Protein AF-A0AAV6UVE7-F1 (afdb_monomer_lite)

pLDDT: mean 79.38, std 14.78, range [48.28, 93.19]

Structure (mmCIF, N/CA/C/O backbone):
data_AF-A0AAV6UVE7-F1
#
_entry.id   AF-A0AAV6UVE7-F1
#
loop_
_atom_site.group_PDB
_atom_site.id
_atom_site.type_symbol
_atom_site.label_atom_id
_atom_site.label_alt_id
_atom_site.label_comp_id
_atom_site.label_asym_id
_atom_site.label_entity_id
_atom_site.label_seq_id
_atom_site.pdbx_PDB_ins_code
_atom_site.Cartn_x
_atom_site.Cartn_y
_atom_site.Cartn_z
_atom_site.occupancy
_atom_site.B_iso_or_equiv
_atom_site.auth_seq_id
_atom_site.auth_comp_id
_atom_site.auth_asym_id
_atom_site.auth_atom_id
_atom_site.pdbx_PDB_model_num
ATOM 1 N N . MET A 1 1 ? -8.876 -2.488 39.626 1.00 55.38 1 MET A N 1
ATOM 2 C CA . MET A 1 1 ? -9.334 -1.201 39.049 1.00 55.38 1 MET A CA 1
ATOM 3 C C . MET A 1 1 ? -8.259 -0.468 38.222 1.00 55.38 1 MET A C 1
ATOM 5 O O . MET A 1 1 ? -8.450 0.699 37.923 1.00 55.38 1 MET A O 1
ATOM 9 N N . LEU A 1 2 ? -7.154 -1.116 37.805 1.00 54.31 2 LEU A N 1
ATOM 10 C CA . LEU A 1 2 ? -6.112 -0.503 36.950 1.00 54.31 2 LEU A CA 1
ATOM 11 C C . LEU A 1 2 ? -5.851 -1.277 35.638 1.00 54.31 2 LEU A C 1
ATOM 13 O O . LEU A 1 2 ? -5.035 -0.847 34.833 1.00 54.31 2 LEU A O 1
ATOM 17 N N . CYS A 1 3 ? -6.548 -2.393 35.391 1.00 53.88 3 CYS A N 1
ATOM 18 C CA . CYS A 1 3 ? -6.351 -3.209 34.184 1.00 53.88 3 CYS A CA 1
ATOM 19 C C . CYS A 1 3 ? -7.164 -2.717 32.975 1.00 53.88 3 CYS A C 1
ATOM 21 O O . CYS A 1 3 ? -6.749 -2.938 31.842 1.00 53.88 3 CYS A O 1
ATOM 23 N N . ASP A 1 4 ? -8.267 -1.996 33.197 1.00 55.09 4 ASP A N 1
ATOM 24 C CA . ASP A 1 4 ? -9.145 -1.535 32.112 1.00 55.09 4 ASP A CA 1
ATOM 25 C C . ASP A 1 4 ? -8.664 -0.240 31.446 1.00 55.09 4 ASP A C 1
ATOM 27 O O . ASP A 1 4 ? -8.956 -0.001 30.278 1.00 55.09 4 ASP A O 1
ATOM 31 N N . PHE A 1 5 ? -7.876 0.589 32.140 1.00 54.91 5 PHE A N 1
ATOM 32 C CA . PHE A 1 5 ? -7.423 1.874 31.592 1.00 54.91 5 PHE A CA 1
ATOM 33 C C . PHE A 1 5 ? -6.433 1.689 30.429 1.00 54.91 5 PHE A C 1
ATOM 35 O O . PHE A 1 5 ? -6.482 2.413 29.439 1.00 54.91 5 PHE A O 1
ATOM 42 N N . VAL A 1 6 ? -5.599 0.646 30.492 1.00 55.12 6 VAL A N 1
ATOM 43 C CA . VAL A 1 6 ? -4.594 0.341 29.459 1.00 55.12 6 VAL A CA 1
ATOM 44 C C . VAL A 1 6 ? -5.241 -0.168 28.158 1.00 55.12 6 VAL A C 1
ATOM 46 O O . VAL A 1 6 ? -4.699 0.039 27.072 1.00 55.12 6 VAL A O 1
ATOM 49 N N . LEU A 1 7 ? -6.428 -0.784 28.233 1.00 55.78 7 LEU A N 1
ATOM 50 C CA . LEU A 1 7 ? -7.165 -1.261 27.055 1.00 55.78 7 LEU A CA 1
ATOM 51 C C . LEU A 1 7 ? -7.830 -0.113 26.272 1.00 55.78 7 LEU A C 1
ATOM 53 O O . LEU A 1 7 ? -7.920 -0.178 25.044 1.00 55.78 7 LEU A O 1
ATOM 57 N N . VAL A 1 8 ? -8.259 0.958 26.949 1.00 54.91 8 VAL A N 1
ATOM 58 C CA . VAL A 1 8 ? -9.015 2.066 26.331 1.00 54.91 8 VAL A CA 1
ATOM 59 C C . VAL A 1 8 ? -8.133 2.956 25.440 1.00 54.91 8 VAL A C 1
ATOM 61 O O . VAL A 1 8 ? -8.599 3.442 24.403 1.00 54.91 8 VAL A O 1
ATOM 64 N N . ASP A 1 9 ? -6.850 3.119 25.770 1.00 54.62 9 ASP A N 1
ATOM 65 C CA . ASP A 1 9 ? -5.929 3.961 24.992 1.00 54.62 9 ASP A CA 1
ATOM 66 C C . ASP A 1 9 ? -5.418 3.282 23.710 1.00 54.62 9 ASP A C 1
ATOM 68 O O . ASP A 1 9 ? -5.301 3.930 22.664 1.00 54.62 9 ASP A O 1
ATOM 72 N N . ALA A 1 10 ? -5.191 1.964 23.736 1.00 55.88 10 ALA A N 1
ATOM 73 C CA . ALA A 1 10 ? -4.745 1.208 22.561 1.00 55.88 10 ALA A CA 1
ATOM 74 C C . ALA A 1 10 ? -5.849 1.080 21.492 1.00 55.88 10 ALA A C 1
ATOM 76 O O . ALA A 1 10 ? -5.584 1.241 20.295 1.00 55.88 10 ALA A O 1
ATOM 77 N N . VAL A 1 11 ? -7.104 0.873 21.915 1.00 54.09 11 VAL A N 1
ATOM 78 C CA . VAL A 1 11 ? -8.270 0.798 21.014 1.00 54.09 11 VAL A CA 1
ATOM 79 C C . VAL A 1 11 ? -8.559 2.157 20.357 1.00 54.09 11 VAL A C 1
ATOM 81 O O . VAL A 1 11 ? -8.962 2.216 19.195 1.00 54.09 11 VAL A O 1
ATOM 84 N N . ARG A 1 12 ? -8.274 3.279 21.035 1.00 55.38 12 ARG A N 1
ATOM 85 C CA . ARG A 1 12 ? -8.483 4.633 20.484 1.00 55.38 12 ARG A CA 1
ATOM 86 C C . ARG A 1 12 ? -7.502 5.035 19.381 1.00 55.38 12 ARG A C 1
ATOM 88 O O . ARG A 1 12 ? -7.839 5.918 18.586 1.00 55.38 12 ARG A O 1
ATOM 95 N N . GLN A 1 13 ? -6.314 4.433 19.307 1.00 59.81 13 GLN A N 1
ATOM 96 C CA . GLN A 1 13 ? -5.304 4.808 18.307 1.00 59.81 13 GLN A CA 1
ATOM 97 C C . GLN A 1 13 ? -5.445 4.063 16.973 1.00 59.81 13 GLN A C 1
ATOM 99 O O . GLN A 1 13 ? -4.979 4.564 15.947 1.00 59.81 13 GLN A O 1
ATOM 104 N N . GLN A 1 14 ? -6.109 2.905 16.946 1.00 63.44 14 GLN A N 1
ATOM 105 C CA . GLN A 1 14 ? -6.332 2.134 15.722 1.00 63.44 14 GLN A CA 1
ATOM 106 C C . GLN A 1 14 ? -7.803 2.186 15.301 1.00 63.44 14 GLN A C 1
ATOM 108 O O . GLN A 1 14 ? -8.587 1.279 15.549 1.00 63.44 14 GLN A O 1
ATOM 113 N N . LYS A 1 15 ? -8.182 3.292 14.655 1.00 77.44 15 LYS A N 1
ATOM 114 C CA . LYS A 1 15 ? -9.581 3.602 14.313 1.00 77.44 15 LYS A CA 1
ATOM 115 C C . LYS A 1 15 ? -10.076 2.969 13.010 1.00 77.44 15 LYS A C 1
ATOM 117 O O . LYS A 1 15 ? -11.251 3.099 12.687 1.00 77.44 15 LYS A O 1
ATOM 122 N N . PHE A 1 16 ? -9.192 2.353 12.224 1.00 87.38 16 PHE A N 1
ATOM 123 C CA . PHE A 1 16 ? -9.502 1.953 10.850 1.00 87.38 16 PHE A CA 1
ATOM 124 C C . PHE A 1 16 ? -9.351 0.435 10.671 1.00 87.38 16 PHE A C 1
ATOM 126 O O . PHE A 1 16 ? -8.272 -0.011 10.273 1.00 87.38 16 PHE A O 1
ATOM 133 N N . PRO A 1 17 ? -10.396 -0.362 10.962 1.00 89.94 17 PRO A N 1
ATOM 134 C CA . PRO A 1 17 ? -10.391 -1.802 10.709 1.00 89.94 17 PRO A CA 1
ATOM 135 C C . PRO A 1 17 ? -10.460 -2.099 9.211 1.00 89.94 17 PRO A C 1
ATOM 137 O O . PRO A 1 17 ? -11.155 -1.408 8.467 1.00 89.94 17 PRO A O 1
ATOM 140 N N . CYS A 1 18 ? -9.741 -3.120 8.754 1.00 91.50 18 CYS A N 1
ATOM 141 C CA . CYS A 1 18 ? -9.928 -3.705 7.432 1.00 91.50 18 CYS A CA 1
ATOM 142 C C . CYS A 1 18 ? -11.196 -4.556 7.427 1.00 91.50 18 CYS A C 1
ATOM 144 O O . CYS A 1 18 ? -11.306 -5.485 8.221 1.00 91.50 18 CYS A O 1
ATOM 146 N N . ASP A 1 19 ? -12.109 -4.292 6.497 1.00 88.38 19 ASP A N 1
ATOM 147 C CA . ASP A 1 19 ? -13.409 -4.972 6.461 1.00 88.38 19 ASP A CA 1
ATOM 148 C C . ASP A 1 19 ? -13.301 -6.418 5.931 1.00 88.3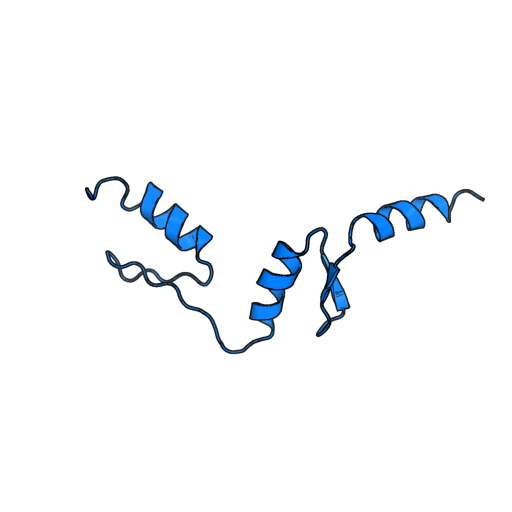8 19 ASP A C 1
ATOM 150 O O . ASP A 1 19 ? -14.249 -7.186 6.029 1.00 88.38 19 ASP A O 1
ATOM 154 N N . ILE A 1 20 ? -12.132 -6.800 5.395 1.00 90.31 20 ILE A N 1
ATOM 155 C CA . ILE A 1 20 ? -11.868 -8.125 4.813 1.00 90.31 20 ILE A CA 1
ATOM 156 C C . ILE A 1 20 ? -11.216 -9.073 5.831 1.00 90.31 20 ILE A C 1
ATOM 158 O O . ILE A 1 20 ? -11.593 -10.235 5.918 1.00 90.31 20 ILE A O 1
ATOM 162 N N . CYS A 1 21 ? -10.231 -8.603 6.603 1.00 92.56 21 CYS A N 1
ATOM 163 C CA . CYS A 1 21 ? -9.478 -9.446 7.547 1.00 92.56 21 CYS A CA 1
ATOM 164 C C . CYS A 1 21 ? -9.512 -8.966 9.004 1.00 92.56 21 CYS A C 1
ATOM 166 O O . CYS A 1 21 ? -8.829 -9.536 9.852 1.00 92.56 21 CYS A O 1
ATOM 168 N N . GLY A 1 22 ? -10.230 -7.882 9.307 1.00 88.25 22 GLY A N 1
ATOM 169 C CA . GLY A 1 22 ? -10.335 -7.321 10.658 1.00 88.25 22 GLY A CA 1
ATOM 170 C C . GLY A 1 22 ? -9.074 -6.612 11.165 1.00 88.25 22 GLY A C 1
ATOM 171 O O . GLY A 1 22 ? -9.078 -6.068 12.268 1.00 88.25 22 GLY A O 1
ATOM 172 N N . LYS A 1 23 ? -7.986 -6.572 10.382 1.00 88.19 23 LYS A N 1
ATOM 173 C CA . LYS A 1 23 ? -6.728 -5.939 10.797 1.00 88.19 23 LYS A CA 1
ATOM 174 C C . LYS A 1 23 ? -6.915 -4.445 11.050 1.00 88.19 23 LYS A C 1
ATOM 176 O O . LYS A 1 23 ? -7.455 -3.723 10.215 1.00 88.19 23 LYS A O 1
ATOM 181 N N . LEU A 1 24 ? -6.419 -3.978 12.188 1.00 88.62 24 LEU A N 1
ATOM 182 C CA . LEU A 1 24 ? -6.561 -2.601 12.633 1.00 88.62 24 LEU A CA 1
ATOM 183 C C . LEU A 1 24 ? -5.395 -1.721 12.154 1.00 88.62 24 LEU A C 1
ATOM 185 O O . LEU A 1 24 ? -4.226 -2.113 12.188 1.00 88.62 24 LEU A O 1
ATOM 189 N N . PHE A 1 25 ? -5.718 -0.506 11.709 1.00 88.94 25 PHE A N 1
ATOM 190 C CA . PHE A 1 25 ? -4.745 0.488 11.259 1.00 88.94 25 PHE A CA 1
ATOM 191 C C . PHE A 1 25 ? -4.910 1.809 12.005 1.00 88.94 25 PHE A C 1
ATOM 193 O O . PHE A 1 25 ? -6.015 2.252 12.316 1.00 88.94 25 PHE A O 1
ATOM 200 N N . THR A 1 26 ? -3.785 2.492 12.221 1.00 89.00 26 THR A N 1
ATOM 201 C CA . THR A 1 26 ? -3.743 3.813 12.866 1.00 89.00 26 THR A CA 1
ATOM 202 C C . THR A 1 26 ? -4.213 4.952 11.962 1.00 89.00 26 THR A C 1
ATOM 204 O O . THR A 1 26 ? -4.534 6.033 12.440 1.00 89.00 26 THR A O 1
ATOM 207 N N . THR A 1 27 ? -4.260 4.741 10.641 1.00 89.81 27 THR A N 1
ATOM 208 C CA . THR A 1 27 ? -4.678 5.766 9.670 1.00 89.81 27 THR A CA 1
ATOM 209 C C . THR A 1 27 ? -5.487 5.164 8.527 1.00 89.81 27 THR A C 1
ATOM 211 O O . THR A 1 27 ? -5.196 4.052 8.074 1.00 89.81 27 THR A O 1
ATOM 214 N N . LYS A 1 28 ? -6.441 5.943 8.000 1.00 88.44 28 LYS A N 1
ATOM 215 C CA . LYS A 1 28 ? -7.250 5.574 6.830 1.00 88.44 28 LYS A CA 1
ATOM 216 C C . LYS A 1 28 ? -6.380 5.230 5.621 1.00 88.44 28 LYS A C 1
ATOM 218 O O . LYS A 1 28 ? -6.564 4.179 5.023 1.00 88.44 28 LYS A O 1
ATOM 223 N N . ARG A 1 29 ? -5.354 6.048 5.340 1.00 88.19 29 ARG A N 1
ATOM 224 C CA . ARG A 1 29 ? -4.403 5.814 4.239 1.00 88.19 29 ARG A CA 1
ATOM 225 C C . ARG A 1 29 ? -3.747 4.437 4.331 1.00 88.19 29 ARG A C 1
ATOM 227 O O . ARG A 1 29 ? -3.616 3.760 3.321 1.00 88.19 29 ARG A O 1
ATOM 234 N N . ARG A 1 30 ? -3.329 4.014 5.534 1.00 88.62 30 ARG A N 1
ATOM 235 C CA . ARG A 1 30 ? -2.719 2.689 5.726 1.00 88.62 30 ARG A CA 1
ATOM 236 C C . ARG A 1 30 ? -3.728 1.565 5.475 1.00 88.62 30 ARG A C 1
ATOM 238 O O . ARG A 1 30 ? -3.359 0.619 4.785 1.00 88.62 30 ARG A O 1
ATOM 245 N N . LYS A 1 31 ? -4.977 1.698 5.952 1.00 91.25 31 LYS A N 1
ATOM 246 C CA . LYS A 1 31 ? -6.077 0.764 5.633 1.00 91.25 31 LYS A CA 1
ATOM 247 C C . LYS A 1 31 ? -6.304 0.682 4.119 1.00 91.25 31 LYS A C 1
ATOM 249 O O . LYS A 1 31 ? -6.293 -0.410 3.570 1.00 91.25 31 LYS A O 1
ATOM 254 N N . GLU A 1 32 ? -6.446 1.813 3.433 1.00 87.44 32 GLU A N 1
ATOM 255 C CA . GLU A 1 32 ? -6.685 1.861 1.980 1.00 87.44 32 GLU A CA 1
ATOM 256 C C . GLU A 1 32 ? -5.549 1.188 1.192 1.00 87.44 32 GLU A C 1
ATOM 258 O O . GLU A 1 32 ? -5.800 0.329 0.351 1.00 87.44 32 GLU A O 1
ATOM 263 N N . THR A 1 33 ? -4.285 1.481 1.528 1.00 87.06 33 THR A N 1
ATOM 264 C CA . THR A 1 33 ? -3.127 0.799 0.914 1.00 87.06 33 THR A CA 1
ATOM 265 C C . THR A 1 33 ? -2.993 -0.671 1.304 1.00 87.06 33 THR A C 1
ATOM 267 O O . THR A 1 33 ? -2.212 -1.391 0.694 1.00 87.06 33 THR A O 1
ATOM 270 N N . HIS A 1 34 ? -3.688 -1.117 2.344 1.00 89.06 34 HIS A N 1
ATOM 271 C CA . HIS A 1 34 ? -3.730 -2.521 2.715 1.00 89.06 34 HIS A CA 1
ATOM 272 C C . HIS A 1 34 ? -4.845 -3.263 1.976 1.00 89.06 34 HIS A C 1
ATOM 274 O O . HIS A 1 34 ? -4.636 -4.405 1.603 1.00 89.06 34 HIS A O 1
ATOM 280 N N . ILE A 1 35 ? -5.989 -2.637 1.689 1.00 88.38 35 ILE A N 1
ATOM 281 C CA . ILE A 1 35 ? -7.087 -3.295 0.955 1.00 88.38 35 ILE A CA 1
ATOM 282 C C . ILE A 1 35 ? -6.619 -3.808 -0.414 1.00 88.38 35 ILE A C 1
ATOM 284 O O . ILE A 1 35 ? -7.011 -4.896 -0.821 1.00 88.38 35 ILE A O 1
ATOM 288 N N . VAL A 1 36 ? -5.694 -3.107 -1.078 1.00 84.06 36 VAL A N 1
ATOM 289 C CA . VAL A 1 36 ? -5.095 -3.590 -2.337 1.00 84.06 36 VAL A CA 1
ATOM 290 C C . VAL A 1 36 ? -4.301 -4.894 -2.189 1.00 84.06 36 VAL A C 1
ATOM 292 O O . VAL A 1 36 ? -4.019 -5.522 -3.198 1.00 84.06 36 VAL A O 1
ATOM 295 N N . THR A 1 37 ? -3.932 -5.325 -0.974 1.00 84.44 37 THR A N 1
ATOM 296 C CA . THR A 1 37 ? -3.307 -6.644 -0.747 1.00 84.44 37 THR A CA 1
ATOM 297 C C . THR A 1 37 ? -4.321 -7.781 -0.725 1.00 84.44 37 THR A C 1
ATOM 299 O O . THR A 1 37 ? -3.919 -8.935 -0.785 1.00 84.44 37 THR A O 1
ATOM 302 N N . HIS A 1 38 ? -5.611 -7.469 -0.584 1.00 87.31 38 HIS A N 1
ATOM 303 C CA . HIS A 1 38 ? -6.700 -8.433 -0.732 1.00 87.31 38 HIS A CA 1
ATOM 304 C C . HIS A 1 38 ? -7.203 -8.529 -2.172 1.00 87.31 38 HIS A C 1
ATOM 306 O O . HIS A 1 38 ? -7.883 -9.487 -2.513 1.00 87.31 38 HIS A O 1
ATOM 312 N N . SER A 1 39 ? -6.901 -7.536 -3.008 1.00 78.62 39 SER A N 1
ATOM 313 C CA . SER A 1 39 ? -7.202 -7.580 -4.434 1.00 78.62 39 SER A CA 1
ATOM 314 C C . SER A 1 39 ? -6.085 -8.304 -5.184 1.00 78.62 39 SER A C 1
ATOM 316 O O . SER A 1 39 ? -4.919 -7.944 -5.048 1.00 78.62 39 SER A O 1
ATOM 318 N N . ASP A 1 40 ? -6.440 -9.239 -6.066 1.00 70.62 40 ASP A N 1
ATOM 319 C CA . ASP A 1 40 ? -5.481 -9.861 -6.998 1.00 70.62 40 ASP A CA 1
ATOM 320 C C . ASP A 1 40 ? -4.984 -8.877 -8.077 1.00 70.62 40 ASP A C 1
ATOM 322 O O . ASP A 1 40 ? -4.016 -9.128 -8.797 1.00 70.62 40 ASP A O 1
ATOM 326 N N . VAL A 1 41 ? -5.615 -7.700 -8.165 1.00 65.44 41 VAL A N 1
ATOM 327 C CA . VAL A 1 41 ? -5.209 -6.594 -9.037 1.00 65.44 41 VAL A CA 1
ATOM 328 C C . VAL A 1 41 ? -4.020 -5.861 -8.418 1.00 65.44 41 VAL A C 1
ATOM 330 O O . VAL A 1 41 ? -4.138 -4.818 -7.760 1.00 65.44 41 VAL A O 1
ATOM 333 N N . ARG A 1 42 ? -2.830 -6.410 -8.659 1.00 68.00 42 ARG A N 1
ATOM 334 C CA . ARG A 1 42 ? -1.568 -5.758 -8.317 1.00 68.00 42 ARG A CA 1
ATOM 335 C C . ARG A 1 42 ? -1.402 -4.539 -9.221 1.00 68.00 42 ARG A C 1
ATOM 337 O O . ARG A 1 42 ? -1.020 -4.664 -10.377 1.00 68.00 42 ARG A O 1
ATOM 344 N N . HIS A 1 43 ? -1.692 -3.349 -8.701 1.00 72.06 43 HIS A N 1
ATOM 345 C CA . HIS A 1 43 ? -1.400 -2.107 -9.411 1.00 72.06 43 HIS A CA 1
ATOM 346 C C . HIS A 1 43 ? 0.116 -1.975 -9.535 1.00 72.06 43 HIS A C 1
ATOM 348 O O . HIS A 1 43 ? 0.811 -1.718 -8.547 1.00 72.06 43 HIS A O 1
ATOM 354 N N . ILE A 1 44 ? 0.623 -2.203 -10.743 1.00 83.75 44 ILE A N 1
ATOM 355 C CA . ILE A 1 44 ? 2.049 -2.153 -11.032 1.00 83.75 44 ILE A CA 1
ATOM 356 C C . ILE A 1 44 ? 2.372 -0.800 -11.656 1.00 83.75 44 ILE A C 1
ATOM 358 O O . ILE A 1 44 ? 1.859 -0.443 -12.712 1.00 83.75 44 ILE A O 1
ATOM 362 N N . TRP A 1 45 ? 3.234 -0.051 -10.988 1.00 87.69 45 TRP A N 1
ATOM 363 C CA . TRP A 1 45 ? 3.790 1.204 -11.461 1.00 87.69 45 TRP A CA 1
ATOM 364 C C . TRP A 1 45 ? 5.138 0.897 -12.102 1.00 87.69 45 TRP A C 1
ATOM 366 O O . TRP A 1 45 ? 6.062 0.473 -11.404 1.00 87.69 45 TRP A O 1
ATOM 376 N N . LYS A 1 46 ? 5.238 1.054 -13.420 1.00 91.06 46 LYS A N 1
ATOM 377 C CA . LYS A 1 46 ? 6.490 0.853 -14.155 1.00 91.06 46 LYS A CA 1
ATOM 378 C C . LYS A 1 46 ? 7.328 2.128 -14.116 1.00 91.06 46 LYS A C 1
ATOM 380 O O . LYS A 1 46 ? 6.777 3.225 -14.049 1.00 91.06 46 LYS A O 1
ATOM 385 N N . CYS A 1 47 ? 8.644 1.969 -14.085 1.00 92.94 47 CYS A N 1
ATOM 386 C CA . CYS A 1 47 ? 9.559 3.055 -14.383 1.00 92.94 47 CYS A CA 1
ATOM 387 C C . CYS A 1 47 ? 9.629 3.237 -15.903 1.00 92.94 47 CYS A C 1
ATOM 389 O O . CYS A 1 47 ? 9.736 2.259 -16.631 1.00 92.94 47 CYS A O 1
ATOM 391 N N . ASP A 1 48 ? 9.571 4.480 -16.375 1.00 90.06 48 ASP A N 1
ATOM 392 C CA . ASP A 1 48 ? 9.648 4.774 -17.813 1.00 90.06 48 ASP A CA 1
ATOM 393 C C . ASP A 1 48 ? 11.098 4.789 -18.328 1.00 90.06 48 ASP A C 1
ATOM 395 O O . ASP A 1 48 ? 11.333 4.886 -19.527 1.00 90.06 48 ASP A O 1
ATOM 399 N N . MET A 1 49 ? 12.079 4.694 -17.424 1.00 90.38 49 MET A N 1
ATOM 400 C CA . MET A 1 49 ? 13.508 4.784 -17.741 1.00 90.38 49 MET A CA 1
ATOM 401 C C . MET A 1 49 ? 14.306 3.521 -17.407 1.00 90.38 49 MET A C 1
ATOM 403 O O . MET A 1 49 ? 15.494 3.445 -17.711 1.00 90.38 49 MET A O 1
ATOM 407 N N . CYS A 1 50 ? 13.677 2.529 -16.777 1.00 92.56 50 CYS A N 1
ATOM 408 C CA . CYS A 1 50 ? 14.252 1.204 -16.562 1.00 92.56 50 CYS A CA 1
ATOM 409 C C . CYS A 1 50 ? 13.151 0.160 -16.338 1.00 92.56 50 CYS A C 1
ATOM 411 O O . CYS A 1 50 ? 12.003 0.497 -16.065 1.00 92.56 50 CYS A O 1
ATOM 413 N N . ASP A 1 51 ? 13.514 -1.121 -16.350 1.00 90.75 51 ASP A N 1
ATOM 414 C CA . ASP A 1 51 ? 12.558 -2.229 -16.211 1.00 90.75 51 ASP A CA 1
ATOM 415 C C . ASP A 1 51 ? 12.071 -2.470 -14.769 1.00 90.75 51 ASP A C 1
ATOM 417 O O . ASP A 1 51 ? 11.409 -3.471 -14.468 1.00 90.75 51 ASP A O 1
ATOM 421 N N . HIS A 1 52 ? 12.373 -1.558 -13.839 1.00 90.94 52 HIS A N 1
ATOM 422 C CA . HIS A 1 52 ? 11.898 -1.683 -12.469 1.00 90.94 52 HIS A CA 1
ATOM 423 C C . HIS A 1 52 ? 10.402 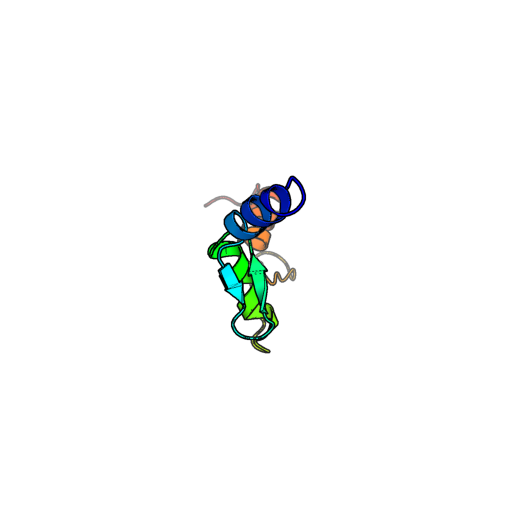-1.402 -12.357 1.00 90.94 52 HIS A C 1
ATOM 425 O O . HIS A 1 52 ? 9.859 -0.421 -12.869 1.00 90.94 52 HIS A O 1
ATOM 431 N N . THR A 1 53 ? 9.734 -2.263 -11.593 1.00 91.38 53 THR A N 1
ATOM 432 C CA . THR A 1 53 ? 8.306 -2.164 -11.321 1.00 91.38 53 THR A CA 1
ATOM 433 C C . THR A 1 53 ? 8.040 -2.084 -9.824 1.00 91.38 53 THR A C 1
ATOM 435 O O . THR A 1 53 ? 8.730 -2.690 -9.002 1.00 91.38 53 THR A O 1
ATOM 438 N N . PHE A 1 54 ? 7.026 -1.307 -9.453 1.00 89.38 54 PHE A N 1
ATOM 439 C CA . PHE A 1 54 ? 6.694 -1.013 -8.066 1.00 89.38 54 PHE A CA 1
ATOM 440 C C . PHE A 1 54 ? 5.217 -1.268 -7.811 1.00 89.38 54 PHE A C 1
ATOM 442 O O . PHE A 1 54 ? 4.357 -0.893 -8.595 1.00 89.38 54 PHE A O 1
ATOM 449 N N . THR A 1 55 ? 4.890 -1.830 -6.654 1.00 85.00 55 THR A N 1
ATOM 450 C CA . THR A 1 55 ? 3.493 -2.038 -6.233 1.00 85.00 55 THR A CA 1
ATOM 451 C C . THR A 1 55 ? 2.847 -0.782 -5.649 1.00 85.00 55 THR A C 1
ATOM 453 O O . THR A 1 55 ? 1.656 -0.765 -5.350 1.00 85.00 55 THR A O 1
ATOM 456 N N . ARG A 1 56 ? 3.634 0.282 -5.441 1.00 85.00 56 ARG A N 1
ATOM 457 C CA . ARG A 1 56 ? 3.174 1.538 -4.849 1.00 85.00 56 ARG A CA 1
ATOM 458 C C . ARG A 1 56 ? 3.756 2.742 -5.576 1.00 85.00 56 ARG A C 1
ATOM 460 O O . ARG A 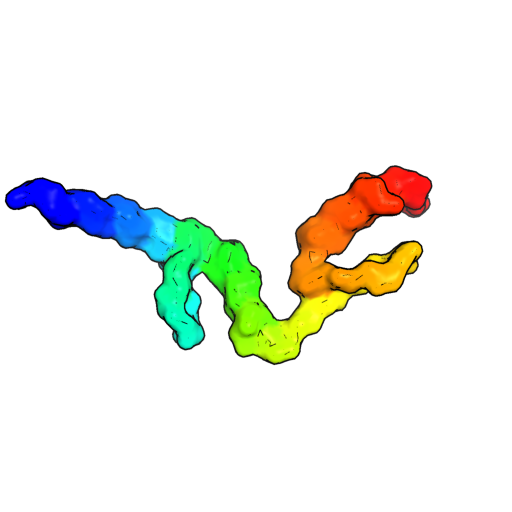1 56 ? 4.948 2.787 -5.876 1.00 85.00 56 ARG A O 1
ATOM 467 N N . ARG A 1 57 ? 2.918 3.761 -5.764 1.00 87.06 57 ARG A N 1
ATOM 468 C CA . ARG A 1 57 ? 3.276 5.011 -6.448 1.00 87.06 57 ARG A CA 1
ATOM 469 C C . ARG A 1 57 ? 4.366 5.804 -5.721 1.00 87.06 57 ARG A C 1
ATOM 471 O O . ARG A 1 57 ? 5.209 6.418 -6.365 1.00 87.06 57 ARG A O 1
ATOM 478 N N . ASP A 1 58 ? 4.357 5.822 -4.391 1.00 88.81 58 ASP A N 1
ATOM 479 C CA . ASP A 1 58 ? 5.366 6.534 -3.595 1.00 88.81 58 ASP A CA 1
ATOM 480 C C . ASP A 1 58 ? 6.759 5.906 -3.732 1.00 88.81 58 ASP A C 1
ATOM 482 O O . ASP A 1 58 ? 7.755 6.627 -3.790 1.00 88.81 58 ASP A O 1
ATOM 486 N N . ASN A 1 59 ? 6.824 4.580 -3.875 1.00 91.50 59 ASN A N 1
ATOM 487 C CA . ASN A 1 59 ? 8.071 3.885 -4.176 1.00 91.50 59 ASN A CA 1
ATOM 488 C C . ASN A 1 59 ? 8.618 4.264 -5.557 1.00 91.50 59 ASN A C 1
ATOM 490 O O . ASN A 1 59 ? 9.798 4.594 -5.636 1.00 91.50 59 ASN A O 1
ATOM 494 N N . LEU A 1 60 ? 7.771 4.304 -6.595 1.00 93.00 60 LEU A N 1
ATOM 495 C CA . LEU A 1 60 ? 8.174 4.778 -7.925 1.00 93.00 60 LEU A CA 1
ATOM 496 C C . LEU A 1 60 ? 8.696 6.222 -7.865 1.00 93.00 60 LEU A C 1
ATOM 498 O O . LEU A 1 60 ? 9.782 6.500 -8.358 1.00 93.00 60 LEU A O 1
ATOM 502 N N . LYS A 1 61 ? 7.974 7.140 -7.207 1.00 91.75 61 LYS A N 1
ATOM 503 C CA . LYS A 1 61 ? 8.408 8.545 -7.070 1.00 91.75 61 LYS A CA 1
ATOM 504 C C . LYS A 1 61 ? 9.774 8.675 -6.396 1.00 91.75 61 LYS A C 1
ATOM 506 O O . LYS A 1 61 ? 10.612 9.458 -6.834 1.00 91.75 61 LYS A O 1
ATOM 511 N N . ARG A 1 62 ? 10.003 7.918 -5.320 1.00 92.56 62 ARG A N 1
ATOM 512 C CA . ARG A 1 62 ? 11.299 7.891 -4.633 1.00 92.56 62 ARG A CA 1
ATOM 513 C C . ARG A 1 62 ? 12.392 7.308 -5.526 1.00 92.56 62 ARG A C 1
ATOM 515 O O . ARG A 1 62 ? 13.484 7.859 -5.552 1.00 92.56 62 ARG A O 1
ATOM 522 N N . HIS A 1 63 ? 12.095 6.225 -6.241 1.00 93.19 63 HIS A N 1
ATOM 523 C CA . HIS A 1 63 ? 13.015 5.634 -7.205 1.00 93.19 63 HIS A CA 1
ATOM 524 C C . HIS A 1 63 ? 13.413 6.652 -8.279 1.00 93.19 63 HIS A C 1
ATOM 526 O O . HIS A 1 63 ? 14.602 6.877 -8.457 1.00 93.19 63 HIS A O 1
ATOM 532 N N . MET A 1 64 ? 12.453 7.362 -8.879 1.00 92.12 64 MET A N 1
ATOM 533 C CA . MET A 1 64 ? 12.734 8.427 -9.852 1.00 92.12 64 MET A CA 1
ATOM 534 C C . MET A 1 64 ? 13.657 9.505 -9.285 1.00 92.12 64 MET A C 1
ATOM 536 O O . MET A 1 64 ? 14.624 9.902 -9.920 1.00 92.12 64 MET A O 1
ATOM 540 N N . LYS A 1 65 ? 13.413 9.940 -8.046 1.00 90.75 65 LYS A N 1
ATOM 541 C CA . LYS A 1 65 ? 14.223 10.982 -7.406 1.00 90.75 65 LYS A CA 1
ATOM 542 C C . LYS A 1 65 ? 15.672 10.561 -7.118 1.00 90.75 65 LYS A C 1
ATOM 544 O O . LYS A 1 65 ? 16.509 11.439 -6.971 1.00 90.75 65 LYS A O 1
ATOM 549 N N . ILE A 1 66 ? 15.948 9.268 -6.949 1.00 90.56 66 ILE A N 1
ATOM 550 C CA . ILE A 1 66 ? 17.263 8.767 -6.504 1.00 90.56 66 ILE A CA 1
ATOM 551 C C . ILE A 1 66 ? 18.034 8.112 -7.653 1.00 90.56 66 ILE A C 1
ATOM 553 O O . ILE A 1 66 ? 19.233 8.328 -7.783 1.00 90.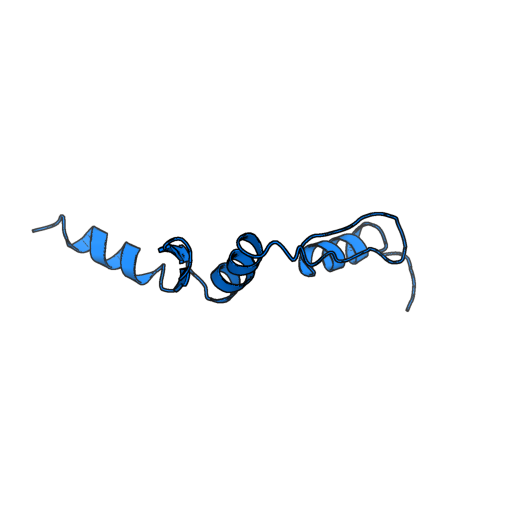56 66 ILE A O 1
ATOM 557 N N . ALA A 1 67 ? 17.363 7.290 -8.459 1.00 88.62 67 ALA A N 1
ATOM 558 C CA . ALA A 1 67 ? 17.967 6.550 -9.565 1.00 88.62 67 ALA A CA 1
ATOM 559 C C . ALA A 1 67 ? 17.998 7.363 -10.867 1.00 88.62 67 ALA A C 1
ATOM 561 O O . ALA A 1 67 ? 18.798 7.087 -11.754 1.00 88.62 67 ALA A O 1
ATOM 562 N N . HIS A 1 68 ? 17.123 8.364 -10.974 1.00 87.19 68 HIS A N 1
ATOM 563 C CA . HIS A 1 68 ? 16.869 9.118 -12.197 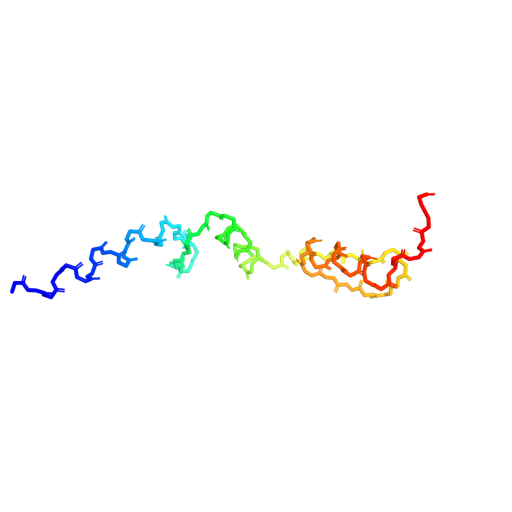1.00 87.19 68 HIS A CA 1
ATOM 564 C C . HIS A 1 68 ? 16.856 10.635 -11.964 1.00 87.19 68 HIS A C 1
ATOM 566 O O . HIS A 1 68 ? 16.386 11.405 -12.795 1.00 87.19 68 HIS A O 1
ATOM 572 N N . SER A 1 69 ? 17.436 11.080 -10.849 1.00 77.38 69 SER A N 1
ATOM 573 C CA . SER A 1 69 ? 17.595 12.477 -10.419 1.00 77.38 69 SER A CA 1
ATOM 574 C C . SER A 1 69 ? 18.238 13.400 -11.465 1.00 77.38 69 SER A C 1
ATOM 576 O O . SER A 1 69 ? 18.229 14.614 -11.280 1.00 77.38 69 SER A O 1
ATOM 578 N N . HIS A 1 70 ? 18.817 12.833 -12.527 1.00 66.25 70 HIS A N 1
ATOM 579 C CA . HIS A 1 70 ? 19.534 13.535 -13.586 1.00 66.25 70 HIS A CA 1
ATOM 580 C C . HIS A 1 70 ? 18.786 13.665 -14.916 1.00 66.25 70 HIS A C 1
ATOM 582 O O . HIS A 1 70 ? 19.372 14.206 -15.850 1.00 66.25 70 HIS A O 1
ATOM 588 N N . THR A 1 71 ? 17.528 13.240 -15.047 1.00 54.66 71 THR A N 1
ATOM 589 C CA . THR A 1 71 ? 16.787 13.515 -16.290 1.00 54.66 71 THR A CA 1
ATOM 590 C C . THR A 1 71 ? 15.950 14.787 -16.186 1.00 54.66 71 THR A C 1
ATOM 592 O O . THR A 1 71 ? 15.118 14.885 -15.278 1.00 54.66 71 THR A O 1
ATOM 595 N N . PRO A 1 72 ? 16.199 15.768 -17.076 1.00 48.44 72 PRO A N 1
ATOM 596 C CA . PRO A 1 72 ? 15.526 17.053 -17.076 1.00 48.44 72 PRO A CA 1
ATOM 597 C C . PRO A 1 72 ? 14.074 16.897 -17.535 1.00 48.44 72 PRO A C 1
ATOM 599 O O . PRO A 1 72 ? 13.733 15.949 -18.240 1.00 48.44 72 PRO A O 1
ATOM 602 N N . VAL A 1 73 ? 13.256 17.840 -17.066 1.00 48.28 73 VAL A N 1
ATOM 603 C CA . VAL A 1 73 ? 11.870 18.102 -17.486 1.00 48.28 73 VAL A CA 1
ATOM 604 C C . VAL A 1 73 ? 11.744 18.135 -19.005 1.00 48.28 73 VAL A C 1
ATOM 606 O O . VAL A 1 73 ? 12.650 18.721 -19.640 1.00 48.28 73 VAL A O 1
#

Organism: NCBI:txid931172

Secondary structure (DSSP, 8-state):
--SSHHHHHHHHH--EE-TTT--EESSHHHHHHHHTTTSS----EE-SSSS-EESSHHHHHHHHHHHSTT---

Radius of gyration: 18.7 Å; chains: 1; bounding box: 33×28×57 Å

InterPro domains:
  IPR013087 Zinc finger C2H2-type [P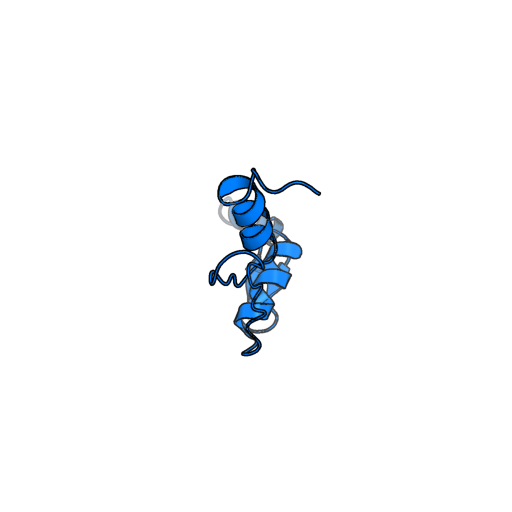F00096] (46-68)
  IPR013087 Zinc finger C2H2-type [PS00028] (18-38)
  IPR013087 Zinc finger C2H2-type [PS00028] (47-68)
  IPR013087 Zinc finger C2H2-type [PS50157] (16-43)
  IPR013087 Zinc finger C2H2-type [PS50157] (45-73)
  IPR013087 Zinc finger C2H2-type [SM00355] (16-38)
  IPR013087 Zinc finger C2H2-type [SM00355] (45-68)
  IPR036236 Zinc finger C2H2 superfamily [SSF57667] (15-66)

Sequence (73 aa):
MLCDFVLVDAVRQQKFPCDICGKLFTTKRRKETHIVTHSDVRHIWKCDMCDHTFTRRDNLKRHMKIAHSHTPV

Foldseek 3Di:
DPPVVVVVVVCVQFPDAQPPPRDTHNDPVVSVLVVVVVDPPQPWDADPVDRDIDSDPVVNVVCCCPVVVPDDD